Protein AF-A0A520Z2Z7-F1 (afdb_monomer)

Solvent-accessible surface area (backbone atoms only — not comparable to full-atom values): 5660 Å² total; per-residue (Å²): 135,90,82,81,83,73,71,65,71,64,49,50,51,51,49,46,44,52,74,42,52,47,48,50,52,50,51,52,48,40,54,48,14,74,77,34,75,87,39,28,57,62,28,30,50,47,46,29,52,54,39,31,47,51,30,51,52,48,52,50,49,51,70,70,62,77,60,92,74,57,73,62,58,57,52,51,41,53,49,25,49,50,53,19,50,50,31,47,51,50,48,54,50,60,54,50,58,72,65,72,75,117

Sequence (102 aa):
YIGYGLSGPDARIELVAMYGGFEIGLGLFCLMGLVKQEIERPALLAVVLMVGGLGVTRAIAYFVSNQTVTSYTYGALAFELTVTALALAALLITKKTNKAGF

pLDDT: 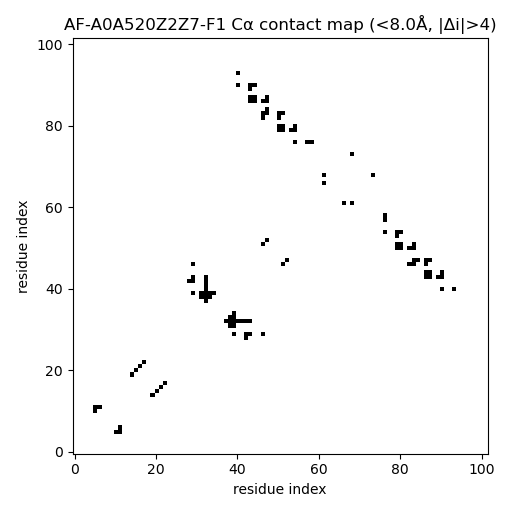mean 86.0, std 11.16, range [43.09, 94.62]

Foldseek 3Di:
DQPDDQDDPVSVVVCCCVVPVVVVVLVVLCVVLVVDVVSVLVSLVCLLCPLVVVLVVLVVCVVVVPDDDDPVSVVSNVVSVVSNVVSVVVNVVSVVVVVVPD

Nearest PDB structures (foldseek):
  8a6x-assembly1_B  TM=4.950E-01  e=8.193E+00  Pseudomonas putida KT2440
  6kgq-assembly1_A  TM=3.473E-01  e=5.144E+00  Homo sapiens
  7p3r-assembly1_C  TM=4.020E-01  e=6.881E+00  Vibrio cholerae O1 biovar El Tor str. N16961

Radius of gyration: 17.0 Å; Cα contacts (8 Å, |Δi|>4): 58; chains: 1; bounding box: 30×32×51 Å

Secondary structure (DSSP, 8-state):
---PPPPHHHHHHHHHIIIIIIHHHHHHHHHHHHH-HHHHHHHHHHHHHHHHHHHHHHHHHHHHH-S---HHHHHHHHHHHHHHHHHHHHHHHHHHHTTS--

Structure (mmCIF, N/CA/C/O backbone):
data_AF-A0A520Z2Z7-F1
#
_entry.id   AF-A0A520Z2Z7-F1
#
loop_
_atom_site.group_PDB
_atom_site.id
_atom_site.type_symbol
_atom_site.label_atom_id
_atom_site.label_alt_id
_atom_site.label_comp_id
_atom_site.label_asym_id
_atom_site.label_entity_id
_atom_site.label_seq_id
_atom_site.pdbx_PDB_ins_code
_atom_site.Cartn_x
_atom_site.Cartn_y
_atom_site.Cartn_z
_atom_site.occupancy
_atom_site.B_iso_or_equiv
_atom_site.auth_seq_id
_atom_site.auth_comp_id
_atom_site.auth_asym_id
_atom_site.auth_atom_id
_atom_site.pdbx_PDB_model_num
ATOM 1 N N . TYR A 1 1 ? 0.258 -0.785 -21.208 1.00 47.69 1 TYR A N 1
ATOM 2 C CA . TYR A 1 1 ? 1.359 -1.762 -21.084 1.00 47.69 1 TYR A CA 1
ATOM 3 C C . TYR A 1 1 ? 2.530 -1.055 -20.412 1.00 47.69 1 TYR A C 1
ATOM 5 O O . TYR A 1 1 ? 2.870 0.027 -20.864 1.00 47.69 1 TYR A O 1
ATOM 13 N N . ILE A 1 2 ? 3.091 -1.606 -19.331 1.00 64.06 2 ILE A N 1
ATOM 14 C CA . ILE A 1 2 ? 4.172 -0.979 -18.533 1.00 64.06 2 ILE A CA 1
ATOM 15 C C . ILE A 1 2 ? 5.590 -1.254 -19.072 1.00 64.06 2 ILE A C 1
ATOM 17 O O . ILE A 1 2 ? 6.549 -0.687 -18.569 1.00 64.06 2 ILE A O 1
ATOM 21 N N . GLY A 1 3 ? 5.733 -2.111 -20.093 1.00 67.94 3 GLY A N 1
ATOM 22 C CA . GLY A 1 3 ? 7.019 -2.372 -20.760 1.00 67.94 3 GLY A CA 1
ATOM 23 C C . GLY A 1 3 ? 8.058 -3.126 -19.918 1.00 67.94 3 GLY A C 1
ATOM 24 O O . GLY A 1 3 ? 9.235 -3.106 -20.255 1.00 67.94 3 GLY A O 1
ATOM 25 N N . TYR A 1 4 ? 7.645 -3.779 -18.827 1.00 67.62 4 TYR A N 1
ATOM 26 C CA . TYR A 1 4 ? 8.547 -4.472 -17.905 1.00 67.62 4 TYR A CA 1
ATOM 27 C C . TYR A 1 4 ? 9.048 -5.805 -18.495 1.00 67.62 4 TYR A C 1
ATOM 29 O O . TYR A 1 4 ? 8.240 -6.681 -18.809 1.00 67.62 4 TYR A O 1
ATOM 37 N N . GLY A 1 5 ? 10.367 -5.958 -18.655 1.00 78.38 5 GLY A N 1
ATOM 38 C CA . GLY A 1 5 ? 11.005 -7.185 -19.143 1.00 78.38 5 GLY A CA 1
ATOM 39 C C . GLY A 1 5 ? 11.518 -8.053 -17.993 1.00 78.38 5 GLY A C 1
ATOM 40 O O . GLY A 1 5 ? 12.377 -7.618 -17.233 1.00 78.38 5 GLY A O 1
ATOM 41 N N . LEU A 1 6 ? 11.009 -9.281 -17.870 1.00 81.88 6 LEU A N 1
ATOM 42 C CA . LEU A 1 6 ? 11.486 -10.265 -16.891 1.00 81.88 6 LEU A CA 1
ATOM 43 C C . LEU A 1 6 ? 12.546 -11.162 -17.536 1.00 81.88 6 LEU A C 1
ATOM 45 O O . LEU A 1 6 ? 12.260 -11.828 -18.531 1.00 81.88 6 LEU A O 1
ATOM 49 N N . SER A 1 7 ? 13.755 -11.186 -16.972 1.00 84.31 7 SER A N 1
ATOM 50 C CA . SER A 1 7 ? 14.839 -12.056 -17.437 1.00 84.31 7 SER A CA 1
ATOM 51 C C . SER A 1 7 ? 14.958 -13.289 -16.545 1.00 84.31 7 SER A C 1
ATOM 53 O O . SER A 1 7 ? 15.206 -13.171 -15.347 1.00 84.31 7 SER A O 1
ATOM 55 N N . GLY A 1 8 ? 14.796 -14.471 -17.138 1.00 87.75 8 GLY A N 1
ATOM 56 C CA . GLY A 1 8 ? 14.935 -15.753 -16.450 1.00 87.75 8 GLY A CA 1
ATOM 57 C C . GLY A 1 8 ? 13.699 -16.195 -15.644 1.00 87.75 8 GLY A C 1
ATOM 58 O O . GLY A 1 8 ? 12.797 -15.401 -15.362 1.00 87.75 8 GLY A O 1
ATOM 59 N N . PRO A 1 9 ? 13.630 -17.491 -15.290 1.00 86.31 9 PRO A N 1
ATOM 60 C CA . PRO A 1 9 ? 12.509 -18.060 -14.541 1.00 86.31 9 PRO A CA 1
ATOM 61 C C . PRO A 1 9 ? 12.410 -17.512 -13.110 1.00 86.31 9 PRO A C 1
ATOM 63 O O . PRO A 1 9 ? 11.298 -17.291 -12.630 1.00 86.31 9 PRO A O 1
ATOM 66 N N . ASP A 1 10 ? 13.540 -17.208 -12.468 1.00 89.50 10 ASP A N 1
ATOM 67 C CA . ASP A 1 10 ? 13.574 -16.713 -11.087 1.00 89.50 10 ASP A CA 1
ATOM 68 C C . ASP A 1 10 ? 12.923 -15.332 -10.953 1.00 89.50 10 ASP A C 1
ATOM 70 O O . ASP A 1 10 ? 12.123 -15.113 -10.048 1.00 89.50 10 ASP A O 1
ATOM 74 N N . ALA A 1 11 ? 13.156 -14.425 -11.911 1.00 87.75 11 ALA A N 1
ATOM 75 C CA . ALA A 1 11 ? 12.528 -13.102 -11.915 1.00 87.75 11 ALA A CA 1
ATOM 76 C C . ALA A 1 11 ? 10.995 -13.188 -11.973 1.00 87.75 11 ALA A C 1
ATOM 78 O O . ALA A 1 11 ? 10.290 -12.388 -11.358 1.00 87.75 11 ALA A O 1
ATOM 79 N N . ARG A 1 12 ? 10.460 -14.176 -12.702 1.00 88.75 12 ARG A N 1
ATOM 80 C CA . ARG A 1 12 ? 9.014 -14.410 -12.768 1.00 88.75 12 ARG A CA 1
ATOM 81 C C . ARG A 1 12 ? 8.478 -14.985 -11.460 1.00 88.75 12 ARG A C 1
ATOM 83 O O . ARG A 1 12 ? 7.403 -14.568 -11.036 1.00 88.75 12 ARG A O 1
ATOM 90 N N . ILE A 1 13 ? 9.192 -15.927 -10.844 1.00 91.88 13 ILE A N 1
ATOM 91 C CA . ILE A 1 13 ? 8.803 -16.510 -9.551 1.00 91.88 13 ILE A CA 1
ATOM 92 C C . ILE A 1 13 ? 8.783 -15.423 -8.477 1.00 91.88 13 ILE A C 1
ATOM 94 O O . ILE A 1 13 ? 7.785 -15.300 -7.771 1.00 91.88 13 ILE A O 1
ATOM 98 N N . GLU A 1 14 ? 9.817 -14.587 -8.422 1.00 91.75 14 GLU A N 1
ATOM 99 C CA . GLU A 1 14 ? 9.914 -13.485 -7.465 1.00 91.75 14 GLU A CA 1
ATOM 100 C C . GLU A 1 14 ? 8.782 -12.469 -7.658 1.00 91.75 14 GLU A C 1
ATOM 102 O O . GLU A 1 14 ? 8.123 -12.070 -6.699 1.00 91.75 14 GLU A O 1
ATOM 107 N N . LEU A 1 15 ? 8.473 -12.109 -8.910 1.00 91.31 15 LEU A N 1
ATOM 108 C CA . LEU A 1 15 ? 7.363 -11.204 -9.210 1.00 91.31 15 LEU A CA 1
ATOM 109 C C . LEU A 1 15 ? 6.014 -11.789 -8.763 1.00 91.31 15 LEU A C 1
ATOM 111 O O . LEU A 1 15 ? 5.201 -11.081 -8.175 1.00 91.31 15 LEU A O 1
ATOM 115 N N . VAL A 1 16 ? 5.770 -13.081 -8.989 1.00 92.19 16 VAL A N 1
ATOM 116 C CA . VAL A 1 16 ? 4.534 -13.743 -8.533 1.00 92.19 16 VAL A CA 1
ATOM 117 C C . VAL A 1 16 ? 4.489 -13.857 -7.005 1.00 92.19 16 VAL A C 1
ATOM 119 O O . VAL A 1 16 ? 3.426 -13.680 -6.408 1.00 92.19 16 VAL A O 1
ATOM 122 N N . ALA A 1 17 ? 5.619 -14.123 -6.352 1.00 93.50 17 ALA A N 1
ATOM 123 C CA . ALA A 1 17 ? 5.695 -14.198 -4.898 1.00 93.50 17 ALA A CA 1
ATOM 124 C C . ALA A 1 17 ? 5.415 -12.834 -4.244 1.00 93.50 17 ALA A C 1
ATOM 126 O O . ALA A 1 17 ? 4.627 -12.763 -3.301 1.00 93.50 17 ALA A O 1
ATOM 127 N N . MET A 1 18 ? 5.998 -11.756 -4.775 1.00 92.50 18 MET A N 1
ATOM 128 C CA . MET A 1 18 ? 5.851 -10.398 -4.243 1.00 92.50 18 MET A CA 1
ATOM 129 C C . MET A 1 18 ? 4.492 -9.768 -4.563 1.00 92.50 18 MET A C 1
ATOM 131 O O . MET A 1 18 ? 3.794 -9.330 -3.657 1.00 92.50 18 MET A O 1
ATOM 135 N N . TYR A 1 19 ? 4.074 -9.751 -5.828 1.00 89.25 19 TYR A N 1
ATOM 136 C CA . TYR A 1 19 ? 2.831 -9.076 -6.233 1.00 89.25 19 TYR A CA 1
ATOM 137 C C . TYR A 1 19 ? 1.597 -9.983 -6.154 1.00 89.25 19 TYR A C 1
ATOM 139 O O . TYR A 1 19 ? 0.470 -9.526 -6.278 1.00 89.25 19 TYR A O 1
ATOM 147 N N . GLY A 1 20 ? 1.787 -11.291 -5.978 1.00 90.88 20 GLY A N 1
ATOM 148 C CA . GLY A 1 20 ? 0.698 -12.238 -5.760 1.00 90.88 20 GLY A CA 1
ATOM 149 C C . GLY A 1 20 ? 0.630 -12.660 -4.301 1.00 90.88 20 GLY A C 1
ATOM 150 O O . GLY A 1 20 ? -0.265 -12.258 -3.564 1.00 90.88 20 GLY A O 1
ATOM 151 N N . GLY A 1 21 ? 1.583 -13.492 -3.881 1.00 93.31 21 GLY A N 1
ATOM 152 C CA . GLY A 1 21 ? 1.553 -14.140 -2.566 1.00 93.31 21 GLY A CA 1
ATOM 153 C C . GLY A 1 21 ? 1.579 -13.157 -1.395 1.00 93.31 21 GLY A C 1
ATOM 154 O O . GLY A 1 21 ? 0.739 -13.241 -0.498 1.00 93.31 21 GLY A O 1
ATOM 155 N N . PHE A 1 22 ? 2.519 -12.213 -1.409 1.00 92.81 22 PHE A N 1
ATOM 156 C CA . PHE A 1 22 ? 2.665 -11.230 -0.338 1.00 92.81 22 PHE A CA 1
ATOM 157 C C . PHE A 1 22 ? 1.475 -10.260 -0.287 1.00 92.81 22 PHE A C 1
ATOM 159 O O . PHE A 1 22 ? 0.910 -10.056 0.788 1.00 92.81 22 PHE A O 1
ATOM 166 N N . GLU A 1 23 ? 1.011 -9.749 -1.433 1.00 93.12 23 GLU A N 1
ATOM 167 C CA . GLU A 1 23 ? -0.191 -8.901 -1.499 1.00 93.12 23 GLU A CA 1
ATOM 168 C C . GLU A 1 23 ? -1.457 -9.627 -1.010 1.00 93.12 23 GLU A C 1
ATOM 170 O O . GLU A 1 23 ? -2.235 -9.057 -0.239 1.00 93.12 23 GLU A O 1
ATOM 175 N N . ILE A 1 24 ? -1.645 -10.905 -1.365 1.00 93.75 24 ILE A N 1
ATOM 176 C CA . ILE A 1 24 ? -2.757 -11.723 -0.848 1.00 93.75 24 ILE A CA 1
ATOM 177 C C . ILE A 1 24 ? -2.642 -11.896 0.669 1.00 93.75 24 ILE A C 1
ATOM 179 O O . ILE A 1 24 ? -3.631 -11.723 1.382 1.00 93.75 24 ILE A O 1
ATOM 183 N N . GLY A 1 25 ? -1.450 -12.211 1.181 1.00 93.44 25 GLY A N 1
ATOM 184 C CA . GLY A 1 25 ? -1.210 -12.355 2.619 1.00 93.44 25 GLY A CA 1
ATOM 185 C C . GLY A 1 25 ? -1.548 -11.081 3.397 1.00 93.44 25 GLY A C 1
ATOM 186 O O . GLY A 1 25 ? -2.206 -11.141 4.438 1.00 93.44 25 GLY A O 1
ATOM 187 N N . LEU A 1 26 ? -1.181 -9.919 2.858 1.00 92.81 26 LEU A N 1
ATOM 188 C CA . LEU A 1 26 ? -1.542 -8.617 3.417 1.00 92.81 26 LEU A CA 1
ATOM 189 C C . LEU A 1 26 ? -3.045 -8.343 3.356 1.00 92.81 26 LEU A C 1
ATOM 191 O O . LEU A 1 26 ? -3.617 -7.847 4.330 1.00 92.81 26 LEU A O 1
ATOM 195 N N . GLY A 1 27 ? -3.702 -8.702 2.254 1.00 91.69 27 GLY A N 1
ATOM 196 C CA . GLY A 1 27 ? -5.157 -8.623 2.130 1.00 91.69 27 GLY A CA 1
ATOM 197 C 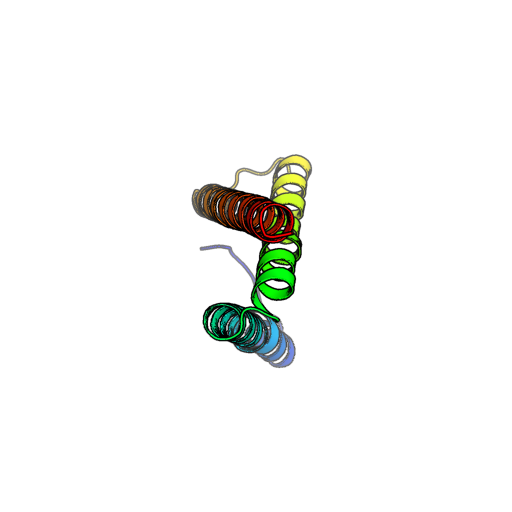C . GLY A 1 27 ? -5.867 -9.468 3.188 1.00 91.69 27 GLY A C 1
ATOM 198 O O . GLY A 1 27 ? -6.773 -8.984 3.868 1.00 91.69 27 GLY A O 1
ATOM 199 N N . LEU A 1 28 ? -5.404 -10.701 3.406 1.00 93.88 28 LEU A N 1
ATOM 200 C CA . LEU A 1 28 ? -5.911 -11.579 4.464 1.00 93.88 28 LEU A CA 1
ATOM 201 C C . LEU A 1 28 ? -5.657 -11.001 5.861 1.00 93.88 28 LEU A C 1
ATOM 203 O O . LEU A 1 28 ? -6.543 -11.065 6.711 1.00 93.88 28 LEU A O 1
ATOM 207 N N . PHE A 1 29 ? -4.494 -10.391 6.101 1.00 92.12 29 PHE A N 1
ATOM 208 C CA . PHE A 1 29 ? -4.216 -9.692 7.358 1.00 92.12 29 PHE A CA 1
ATOM 209 C C . PHE A 1 29 ? -5.203 -8.545 7.608 1.00 92.12 29 PHE A C 1
ATOM 211 O O . PHE A 1 29 ? -5.735 -8.413 8.712 1.00 92.12 29 PHE A O 1
ATOM 218 N N . CYS A 1 30 ? -5.531 -7.776 6.570 1.00 91.00 30 CYS A N 1
ATOM 219 C CA . CYS A 1 30 ? -6.538 -6.721 6.657 1.00 91.00 30 CYS A CA 1
ATOM 220 C C . CYS A 1 30 ? -7.943 -7.280 6.928 1.00 91.00 30 CYS A C 1
ATOM 222 O O . CYS A 1 30 ? -8.660 -6.746 7.774 1.00 91.00 30 CYS A O 1
ATOM 224 N N . LEU A 1 31 ? -8.318 -8.388 6.280 1.00 92.38 31 LEU A N 1
ATOM 225 C CA . LEU A 1 31 ? -9.588 -9.077 6.538 1.00 92.38 31 LEU A CA 1
ATOM 226 C C . LEU A 1 31 ? -9.673 -9.618 7.970 1.00 92.38 31 LEU A C 1
ATOM 228 O O . LEU A 1 31 ? -10.725 -9.528 8.598 1.00 92.38 31 LEU A O 1
ATOM 232 N N . MET A 1 32 ? -8.573 -10.125 8.531 1.00 91.00 32 MET A N 1
ATOM 233 C CA . MET A 1 32 ? -8.535 -10.516 9.943 1.00 91.00 32 MET A CA 1
ATOM 234 C C . MET A 1 32 ? -8.760 -9.321 10.875 1.00 91.00 32 MET A C 1
ATOM 236 O O . MET A 1 32 ? -9.439 -9.475 11.891 1.00 91.00 32 MET A O 1
ATOM 240 N N . GLY A 1 33 ? -8.252 -8.138 10.518 1.00 88.50 33 GLY A N 1
ATOM 241 C CA . GLY A 1 33 ? -8.513 -6.891 11.242 1.00 88.50 33 GLY A CA 1
ATOM 242 C C . GLY A 1 33 ? -9.990 -6.477 11.249 1.00 88.50 33 GLY A C 1
ATOM 243 O O . GLY A 1 33 ? -10.428 -5.850 12.207 1.00 88.50 33 GLY A O 1
ATOM 244 N N . LEU A 1 34 ? -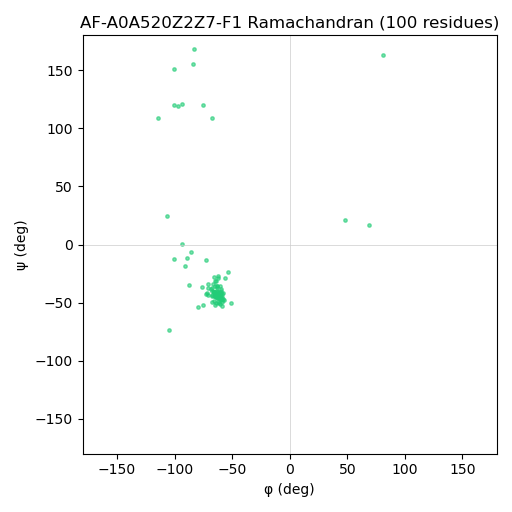10.776 -6.880 10.243 1.00 87.00 34 LEU A N 1
ATOM 245 C CA . LEU A 1 34 ? -12.227 -6.647 10.215 1.00 87.00 34 LEU A CA 1
ATOM 246 C C . LEU A 1 34 ? -12.977 -7.518 11.235 1.00 87.00 34 LEU A C 1
ATOM 248 O O . LEU A 1 34 ? -13.985 -7.095 11.792 1.00 87.00 34 LEU A O 1
ATOM 252 N N . VAL A 1 35 ? -12.495 -8.740 11.473 1.00 91.50 35 VAL A N 1
ATOM 253 C CA . VAL A 1 35 ? -13.133 -9.701 12.389 1.00 91.50 35 VAL A CA 1
ATOM 254 C C . VAL A 1 35 ? -12.651 -9.511 13.830 1.00 91.50 35 VAL A C 1
ATOM 256 O O . VAL A 1 35 ? -13.420 -9.701 14.771 1.00 91.50 35 VAL A O 1
ATOM 259 N N . LYS A 1 36 ? -11.380 -9.141 14.023 1.00 88.19 36 LYS A N 1
ATOM 260 C CA . LYS A 1 36 ? -10.748 -9.001 15.341 1.00 88.19 36 LYS A CA 1
ATOM 261 C C . LYS A 1 36 ? -10.375 -7.546 15.619 1.00 88.19 36 LYS A C 1
ATOM 263 O O . LYS A 1 36 ? -9.378 -7.053 15.096 1.00 88.19 36 LYS A O 1
ATOM 268 N N . GLN A 1 37 ? -11.100 -6.908 16.540 1.00 82.44 37 GLN A N 1
ATOM 269 C CA . GLN A 1 37 ? -10.860 -5.518 16.969 1.00 82.44 37 GLN A CA 1
ATOM 270 C C . GLN A 1 37 ? -9.432 -5.27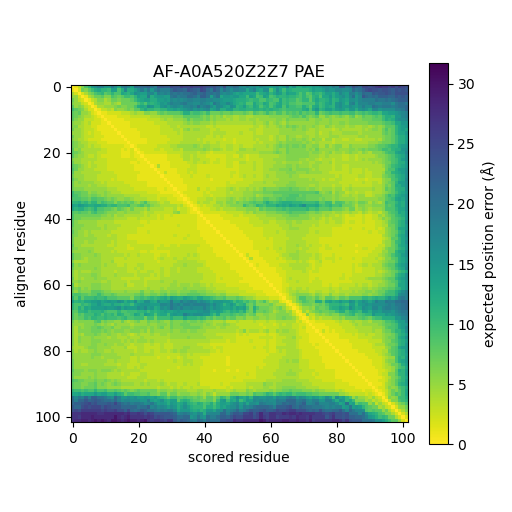3 17.495 1.00 82.44 37 GLN A C 1
ATOM 272 O O . GLN A 1 37 ? -8.890 -4.180 17.352 1.00 82.44 37 GLN A O 1
ATOM 277 N N . GLU A 1 38 ? -8.783 -6.298 18.057 1.00 88.19 38 GLU A N 1
ATOM 278 C CA . GLU A 1 38 ? -7.385 -6.223 18.507 1.00 88.19 38 GLU A CA 1
ATOM 279 C C . GLU A 1 38 ? -6.395 -6.002 17.349 1.00 88.19 38 GLU A C 1
ATOM 281 O O . GLU A 1 38 ? -5.364 -5.351 17.524 1.00 88.19 38 GLU A O 1
ATOM 286 N N . ILE A 1 39 ? -6.716 -6.523 16.158 1.00 89.75 39 ILE A N 1
ATOM 287 C CA . ILE A 1 39 ? -5.853 -6.493 14.967 1.00 89.75 39 ILE A CA 1
ATOM 288 C C . ILE A 1 39 ? -6.284 -5.385 13.990 1.00 89.75 39 ILE A C 1
ATOM 290 O O . ILE A 1 39 ? -5.520 -5.008 13.106 1.00 89.75 39 ILE A O 1
ATOM 294 N N . GLU A 1 40 ? -7.459 -4.783 14.177 1.00 89.56 40 GLU A N 1
ATOM 295 C CA . GLU A 1 40 ? -7.972 -3.686 13.345 1.00 89.56 40 GLU A CA 1
ATOM 296 C C . GLU A 1 40 ? -6.948 -2.548 13.180 1.00 89.56 40 GLU A C 1
ATOM 298 O O . GLU A 1 40 ? -6.613 -2.137 12.069 1.00 89.56 40 GLU A O 1
ATOM 303 N N . ARG A 1 41 ? -6.383 -2.063 14.291 1.00 89.19 41 ARG A N 1
ATOM 304 C CA . ARG A 1 41 ? -5.391 -0.977 14.274 1.00 89.19 41 ARG A CA 1
ATOM 305 C C . ARG A 1 41 ? -4.086 -1.342 13.567 1.00 89.19 41 ARG A C 1
ATOM 307 O O . ARG A 1 41 ? -3.665 -0.555 12.718 1.00 89.19 41 ARG A O 1
ATOM 314 N N . PRO A 1 42 ? -3.407 -2.459 13.898 1.00 91.81 42 PRO A N 1
ATOM 315 C CA . PRO A 1 42 ? -2.197 -2.838 13.179 1.00 91.81 42 PRO A CA 1
ATOM 316 C C . PRO A 1 42 ? -2.471 -3.150 11.701 1.00 91.81 42 PRO A C 1
ATOM 318 O O . PRO A 1 42 ? -1.626 -2.828 10.872 1.00 91.81 42 PRO A O 1
ATOM 321 N N . ALA A 1 43 ? -3.651 -3.668 11.344 1.00 92.62 43 ALA A N 1
ATOM 322 C CA . ALA A 1 43 ? -4.063 -3.832 9.949 1.00 92.62 43 ALA A CA 1
ATOM 323 C C . ALA A 1 43 ? -4.170 -2.487 9.211 1.00 92.62 43 ALA A C 1
ATOM 325 O O . ALA A 1 43 ? -3.563 -2.316 8.155 1.00 92.62 43 ALA A O 1
ATOM 326 N N . LEU A 1 44 ? -4.862 -1.500 9.788 1.00 91.88 44 LEU A N 1
ATOM 327 C CA . LEU A 1 44 ? -4.965 -0.155 9.209 1.00 91.88 44 LEU A CA 1
ATOM 328 C C . LEU A 1 44 ? -3.601 0.542 9.106 1.00 91.88 44 LEU A C 1
ATOM 330 O O . LEU A 1 44 ? -3.304 1.169 8.089 1.00 91.88 44 LEU A O 1
ATOM 334 N N . LEU A 1 45 ? -2.748 0.405 10.127 1.00 94.19 45 LEU A N 1
ATOM 335 C CA . LEU A 1 45 ? -1.373 0.911 10.087 1.00 94.19 45 LEU A CA 1
ATOM 336 C C . LEU A 1 45 ? -0.562 0.270 8.962 1.00 94.19 45 LEU A C 1
ATOM 338 O O . LEU A 1 45 ? 0.161 0.976 8.264 1.00 94.19 45 LEU A O 1
ATOM 342 N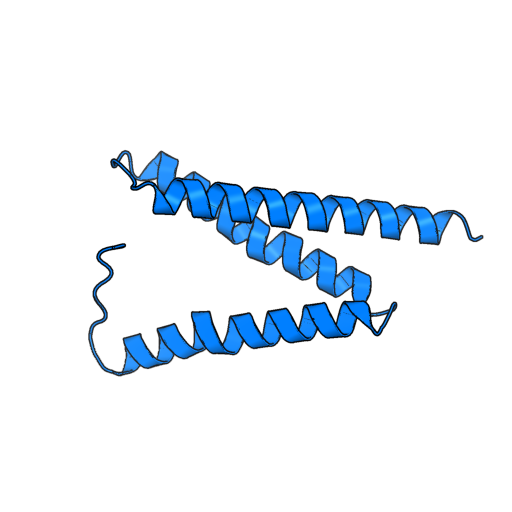 N . ALA A 1 46 ? -0.698 -1.042 8.766 1.00 93.81 46 ALA A N 1
ATOM 343 C CA . ALA A 1 46 ? -0.021 -1.738 7.686 1.00 93.81 46 ALA A CA 1
ATOM 344 C C . ALA A 1 46 ? -0.445 -1.160 6.325 1.00 93.81 46 ALA A C 1
ATOM 346 O O . ALA A 1 46 ? 0.423 -0.799 5.532 1.00 93.81 46 ALA A O 1
ATOM 347 N N . VAL A 1 47 ? -1.748 -0.964 6.084 1.00 93.31 47 VAL A N 1
ATOM 348 C CA . VAL A 1 47 ? -2.249 -0.341 4.841 1.00 93.31 47 VAL A CA 1
ATOM 349 C C . VAL A 1 47 ? -1.647 1.050 4.630 1.00 93.31 47 VAL A C 1
ATOM 351 O O . VAL A 1 47 ? -1.133 1.327 3.548 1.00 93.31 47 VAL A O 1
ATOM 354 N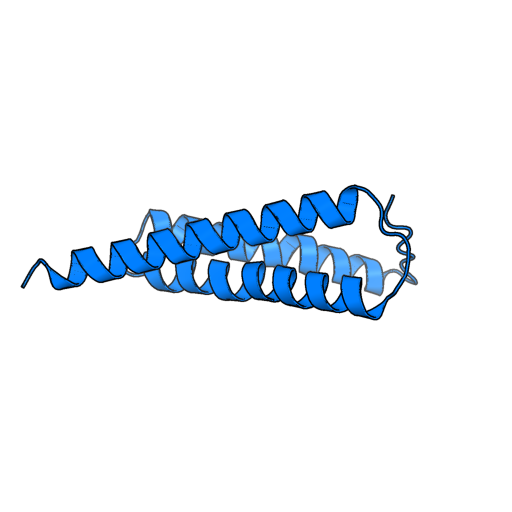 N . VAL A 1 48 ? -1.652 1.905 5.658 1.00 94.38 48 VAL A N 1
ATOM 355 C CA . VAL A 1 48 ? -1.089 3.263 5.568 1.00 94.38 48 VAL A CA 1
ATOM 356 C C . VAL A 1 48 ? 0.398 3.233 5.218 1.00 94.38 48 VAL A C 1
ATOM 358 O O . VAL A 1 48 ? 0.837 3.994 4.360 1.00 94.38 48 VAL A O 1
ATOM 361 N N . LEU A 1 49 ? 1.183 2.369 5.862 1.00 94.62 49 LEU A N 1
ATOM 362 C CA . LEU A 1 49 ? 2.628 2.315 5.641 1.00 94.62 49 LEU A CA 1
ATOM 363 C C . LEU A 1 49 ? 2.986 1.697 4.288 1.00 94.62 49 LEU A C 1
ATOM 365 O O . LEU A 1 49 ? 3.857 2.216 3.595 1.00 94.62 49 LEU A O 1
ATOM 369 N N . MET A 1 50 ? 2.316 0.614 3.898 1.00 94.19 50 MET A N 1
ATOM 370 C CA . MET A 1 50 ? 2.659 -0.126 2.683 1.00 94.19 50 MET A CA 1
ATOM 371 C C . MET A 1 50 ? 2.111 0.555 1.432 1.00 94.19 50 MET A C 1
ATOM 373 O O . MET A 1 50 ? 2.881 0.878 0.531 1.00 94.19 50 MET A O 1
ATOM 377 N N . VAL A 1 51 ? 0.806 0.844 1.390 1.00 93.56 51 VAL A N 1
ATOM 378 C CA . VAL A 1 51 ? 0.182 1.513 0.235 1.00 93.56 51 VAL A CA 1
ATOM 379 C C . VAL A 1 51 ? 0.612 2.979 0.174 1.00 93.56 51 VAL A C 1
ATOM 381 O O . VAL A 1 51 ? 0.902 3.492 -0.905 1.00 93.56 51 VAL A O 1
ATOM 384 N N . GLY A 1 52 ? 0.745 3.639 1.329 1.00 91.25 52 GLY A N 1
ATOM 385 C CA . GLY A 1 52 ? 1.231 5.015 1.391 1.00 91.25 52 GLY A CA 1
ATOM 386 C C . GLY A 1 52 ? 2.698 5.127 0.995 1.00 91.25 52 GLY A C 1
ATOM 387 O O . GLY A 1 52 ? 3.049 6.002 0.206 1.00 91.25 52 GLY A O 1
ATOM 388 N N . GLY A 1 53 ? 3.552 4.215 1.466 1.00 93.12 53 GLY A N 1
ATOM 389 C CA . GLY A 1 53 ? 4.952 4.141 1.047 1.00 93.12 53 GLY A CA 1
ATOM 390 C C . GLY A 1 53 ? 5.101 3.880 -0.453 1.00 93.12 53 GLY A C 1
ATOM 391 O O . GLY A 1 53 ? 5.907 4.539 -1.116 1.00 93.12 53 GLY A O 1
ATOM 392 N N . LEU A 1 54 ? 4.282 2.985 -1.011 1.00 92.56 54 LEU A N 1
ATOM 393 C CA . LEU A 1 54 ? 4.237 2.719 -2.450 1.00 92.56 54 LEU A CA 1
ATOM 394 C C . LEU A 1 54 ? 3.813 3.966 -3.244 1.00 92.56 54 LEU A C 1
ATOM 396 O O . LEU A 1 54 ? 4.489 4.339 -4.202 1.00 92.56 54 LEU A O 1
ATOM 400 N N . GLY A 1 55 ? 2.772 4.674 -2.796 1.00 90.75 55 GLY A N 1
ATOM 401 C CA . GLY A 1 55 ? 2.324 5.923 -3.416 1.00 90.75 55 GLY A CA 1
ATOM 402 C C . GLY A 1 55 ? 3.369 7.041 -3.343 1.00 90.75 55 GLY A C 1
ATOM 403 O O . GLY A 1 55 ? 3.622 7.716 -4.340 1.00 90.75 55 GLY A O 1
ATOM 404 N N . VAL A 1 56 ? 4.033 7.213 -2.193 1.00 92.31 56 VAL A N 1
ATOM 405 C CA . VAL A 1 56 ? 5.102 8.213 -2.005 1.00 92.31 56 VAL A CA 1
ATOM 406 C C . VAL A 1 56 ? 6.294 7.909 -2.904 1.00 92.31 56 VAL A C 1
ATOM 408 O O . VAL A 1 56 ? 6.758 8.785 -3.632 1.00 92.31 56 VAL A O 1
ATOM 411 N N . THR A 1 57 ? 6.786 6.672 -2.893 1.00 92.19 57 THR A N 1
ATOM 412 C CA . THR A 1 57 ? 7.931 6.282 -3.728 1.00 92.19 57 THR A CA 1
ATOM 413 C C . THR A 1 57 ? 7.596 6.367 -5.213 1.00 92.19 57 THR A C 1
ATOM 415 O O . THR A 1 57 ? 8.432 6.825 -5.990 1.00 92.19 57 THR A O 1
ATOM 418 N N . ARG A 1 58 ? 6.362 6.040 -5.619 1.00 90.12 58 ARG A N 1
ATOM 419 C CA . ARG A 1 58 ? 5.901 6.229 -6.999 1.00 90.12 58 ARG A CA 1
ATOM 420 C C . ARG A 1 58 ? 5.786 7.700 -7.387 1.00 90.12 58 ARG A C 1
ATOM 422 O O . ARG A 1 58 ? 6.188 8.051 -8.494 1.00 90.12 58 ARG A O 1
ATOM 429 N N . ALA A 1 59 ? 5.300 8.564 -6.497 1.00 88.94 59 ALA A N 1
ATOM 430 C CA . ALA A 1 59 ? 5.280 10.008 -6.721 1.00 88.94 59 ALA A CA 1
ATOM 431 C C . ALA A 1 59 ? 6.702 10.553 -6.903 1.00 88.94 59 ALA A C 1
ATOM 433 O O . ALA A 1 59 ? 6.971 11.260 -7.872 1.00 88.94 59 ALA A O 1
ATOM 434 N N . ILE A 1 60 ? 7.630 10.166 -6.024 1.00 91.56 60 ILE A N 1
ATOM 435 C CA . ILE A 1 60 ? 9.045 10.542 -6.131 1.00 91.56 60 ILE A CA 1
ATOM 436 C C . ILE A 1 60 ? 9.627 10.051 -7.460 1.00 91.56 60 ILE A C 1
ATOM 438 O O . ILE A 1 60 ? 10.221 10.840 -8.188 1.00 91.56 60 ILE A O 1
ATOM 442 N N . ALA A 1 61 ? 9.422 8.780 -7.816 1.00 88.94 61 ALA A N 1
ATOM 443 C CA . ALA A 1 61 ? 9.922 8.215 -9.067 1.00 88.94 61 ALA A CA 1
ATOM 444 C C . ALA A 1 61 ? 9.365 8.949 -10.297 1.00 88.94 61 ALA A C 1
ATOM 446 O O . ALA A 1 61 ? 10.107 9.205 -11.244 1.00 88.94 61 ALA A O 1
ATOM 447 N N . TYR A 1 62 ? 8.090 9.347 -10.267 1.00 87.56 62 TYR A N 1
ATOM 448 C CA . TYR A 1 62 ? 7.488 10.174 -11.310 1.00 87.56 62 TYR A CA 1
ATOM 449 C C . TYR A 1 62 ? 8.225 11.513 -11.464 1.00 87.56 62 TYR A C 1
ATOM 451 O O . TYR A 1 62 ? 8.691 11.813 -12.564 1.00 87.56 62 TYR A O 1
ATOM 459 N N . PHE A 1 63 ? 8.408 12.264 -10.370 1.00 87.25 63 PHE A N 1
ATOM 460 C CA . PHE A 1 63 ? 9.107 13.556 -10.393 1.00 87.25 63 PHE A CA 1
ATOM 461 C C . PHE A 1 63 ? 10.581 13.442 -10.799 1.00 87.25 63 PHE A C 1
ATOM 463 O O . PHE A 1 63 ? 11.095 14.325 -11.478 1.00 87.25 63 PHE A O 1
ATOM 470 N N . VAL A 1 64 ? 11.264 12.365 -10.406 1.00 90.88 64 VAL A N 1
ATOM 471 C CA . VAL A 1 64 ? 12.682 12.148 -10.733 1.00 90.88 64 VAL A CA 1
ATOM 472 C C . VAL A 1 64 ? 12.869 11.699 -12.182 1.00 90.88 64 VAL A C 1
ATOM 474 O O . VAL A 1 64 ? 13.845 12.091 -12.818 1.00 90.88 64 VAL A O 1
ATOM 477 N N . SER A 1 65 ? 11.955 10.888 -12.723 1.00 82.81 65 SER A N 1
ATOM 478 C CA . SER A 1 65 ? 12.125 10.309 -14.061 1.00 82.81 65 SER A CA 1
ATOM 479 C C .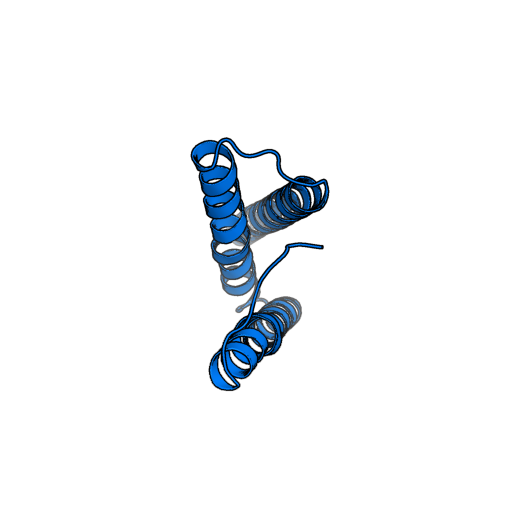 SER A 1 65 ? 12.105 11.350 -15.183 1.00 82.81 65 SER A C 1
ATOM 481 O O . SER A 1 65 ? 12.723 11.111 -16.215 1.00 82.81 65 SER A O 1
ATOM 483 N N . ASN A 1 66 ? 11.412 12.488 -15.009 1.00 73.81 66 ASN A N 1
ATOM 484 C CA . ASN A 1 66 ? 11.154 13.490 -16.061 1.00 73.81 66 ASN A CA 1
ATOM 485 C C . ASN A 1 66 ? 10.640 12.888 -17.389 1.00 73.81 66 ASN A C 1
ATOM 487 O O . ASN A 1 66 ? 10.744 13.506 -18.449 1.00 73.81 66 ASN A O 1
ATOM 491 N N . GLN A 1 67 ? 10.086 11.675 -17.346 1.00 76.50 67 GLN A N 1
ATOM 492 C CA . GLN A 1 67 ? 9.568 10.961 -18.504 1.00 76.50 67 GLN A CA 1
ATOM 493 C C . GLN A 1 67 ? 8.049 11.091 -18.572 1.00 76.50 67 GLN A C 1
ATOM 495 O O . GLN A 1 67 ? 7.357 11.206 -17.558 1.00 76.50 67 GLN A O 1
ATOM 500 N N . THR A 1 68 ? 7.513 11.046 -19.790 1.00 75.62 68 THR A N 1
ATOM 501 C CA . THR A 1 68 ? 6.071 10.986 -20.013 1.00 75.62 68 THR A CA 1
ATOM 502 C C . THR A 1 68 ? 5.534 9.649 -19.513 1.00 75.62 68 THR A C 1
ATOM 504 O O . THR A 1 68 ? 5.773 8.592 -20.096 1.00 75.62 68 THR A O 1
ATOM 507 N N . VAL A 1 69 ? 4.799 9.687 -18.404 1.00 80.75 69 VAL A N 1
ATOM 508 C CA . VAL A 1 69 ? 4.117 8.505 -17.875 1.00 80.75 69 VAL A CA 1
ATOM 509 C C . VAL A 1 69 ? 2.775 8.295 -18.557 1.00 80.75 69 VAL A C 1
ATOM 511 O O . VAL A 1 69 ? 2.144 9.219 -19.067 1.00 80.75 69 VAL A O 1
ATOM 514 N N . THR A 1 70 ? 2.324 7.046 -18.557 1.00 81.81 70 THR A N 1
ATOM 515 C CA . THR A 1 70 ? 1.018 6.686 -19.112 1.00 81.81 70 THR A CA 1
ATOM 516 C C . THR A 1 70 ? -0.101 6.936 -18.099 1.00 81.81 70 THR A C 1
ATOM 518 O O . THR A 1 70 ? 0.144 7.109 -16.902 1.00 81.81 70 THR A O 1
ATOM 521 N N . SER A 1 71 ? -1.355 6.879 -18.560 1.00 82.31 71 SER A N 1
ATOM 522 C CA . SER A 1 71 ? -2.551 6.946 -17.704 1.00 82.31 71 SER A CA 1
ATOM 523 C C . SER A 1 71 ? -2.550 5.920 -16.563 1.00 82.31 71 SER A C 1
ATOM 525 O O . SER A 1 71 ? -3.171 6.160 -15.530 1.00 82.31 71 SER A O 1
ATOM 527 N N . TYR A 1 72 ? -1.808 4.816 -16.709 1.00 84.12 72 TYR A N 1
ATOM 528 C CA . TYR A 1 72 ? -1.615 3.818 -15.660 1.00 84.12 72 TYR A CA 1
ATOM 529 C C . TYR A 1 72 ? -0.994 4.416 -14.394 1.00 84.12 72 TYR A C 1
ATOM 531 O O . TYR A 1 72 ? -1.506 4.189 -13.302 1.00 84.12 72 TYR A O 1
ATOM 539 N N . THR A 1 73 ? 0.073 5.210 -14.526 1.00 84.44 73 THR A N 1
ATOM 540 C CA . THR A 1 73 ? 0.774 5.774 -13.365 1.00 84.44 73 THR A CA 1
ATOM 541 C C . THR A 1 73 ? -0.117 6.756 -12.617 1.00 84.44 73 THR A C 1
ATOM 543 O O . THR A 1 73 ? -0.165 6.708 -11.393 1.00 84.44 73 THR A O 1
ATOM 546 N N . TYR A 1 74 ? -0.880 7.590 -13.330 1.00 84.75 74 TYR A N 1
ATOM 547 C CA . TYR A 1 74 ? -1.837 8.502 -12.699 1.00 84.75 74 TYR A CA 1
ATOM 54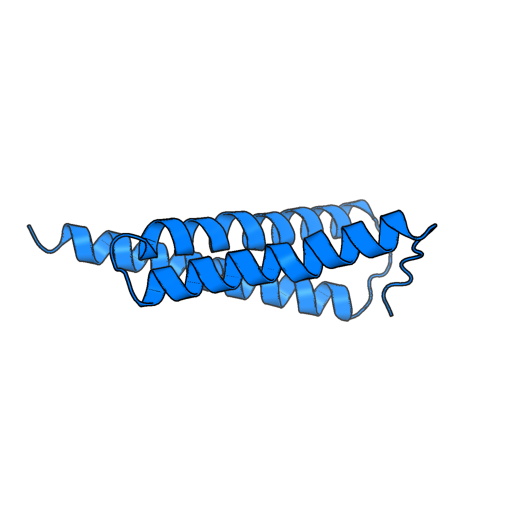8 C C . TYR A 1 74 ? -2.968 7.754 -11.986 1.00 84.75 74 TYR A C 1
ATOM 550 O O . TYR A 1 74 ? -3.295 8.093 -10.851 1.00 84.75 74 TYR A O 1
ATOM 558 N N . GLY A 1 75 ? -3.538 6.721 -12.616 1.00 87.56 75 GLY A N 1
ATOM 559 C CA . GLY A 1 75 ? -4.598 5.913 -12.009 1.00 87.56 75 GLY A CA 1
ATOM 560 C C . GLY A 1 75 ? -4.120 5.166 -10.763 1.00 87.56 75 GLY A C 1
ATOM 561 O O . GLY A 1 75 ? -4.791 5.191 -9.733 1.00 87.56 75 GLY A O 1
ATOM 562 N N . ALA A 1 76 ? -2.933 4.564 -10.831 1.00 88.38 76 ALA A N 1
ATOM 563 C CA . ALA A 1 76 ? -2.344 3.854 -9.704 1.00 88.38 76 ALA A CA 1
ATOM 564 C C . ALA A 1 76 ? -2.019 4.806 -8.542 1.00 88.38 76 ALA A C 1
ATOM 566 O O . ALA A 1 76 ? -2.349 4.511 -7.399 1.00 88.38 76 ALA A O 1
ATOM 567 N N . LEU A 1 77 ? -1.462 5.983 -8.836 1.00 89.62 77 LEU A N 1
ATOM 568 C CA . LEU A 1 77 ? -1.138 6.984 -7.820 1.00 89.62 77 LEU A CA 1
ATOM 569 C C . LEU A 1 77 ? -2.400 7.552 -7.151 1.00 89.62 77 LEU A C 1
ATOM 571 O O . LEU A 1 77 ? -2.439 7.708 -5.932 1.00 89.62 77 LEU A O 1
ATOM 575 N N . ALA A 1 78 ? -3.460 7.805 -7.924 1.00 91.12 78 ALA A N 1
ATOM 576 C CA . ALA A 1 78 ? -4.755 8.212 -7.383 1.00 91.12 78 ALA A CA 1
ATOM 577 C C . ALA A 1 78 ? -5.358 7.131 -6.471 1.00 91.12 78 ALA A C 1
ATOM 579 O O . ALA A 1 78 ? -5.846 7.447 -5.384 1.00 91.12 78 ALA A O 1
ATOM 580 N N . PHE A 1 79 ? -5.293 5.861 -6.880 1.00 91.44 79 PHE A N 1
ATOM 581 C CA . PHE A 1 79 ? -5.740 4.733 -6.062 1.00 91.44 79 PHE A CA 1
ATOM 582 C C . PHE A 1 79 ? -4.960 4.644 -4.745 1.00 91.44 79 PHE A C 1
ATOM 584 O O . PHE A 1 79 ? -5.566 4.627 -3.676 1.00 91.44 79 PHE A O 1
ATOM 591 N N . GLU A 1 80 ? -3.629 4.668 -4.803 1.00 92.69 80 GLU A N 1
ATOM 592 C CA . GLU A 1 80 ? -2.761 4.555 -3.625 1.00 92.69 80 GLU A CA 1
ATOM 593 C C . GLU A 1 80 ? -2.997 5.676 -2.620 1.00 92.69 80 GLU A C 1
ATOM 595 O O . GLU A 1 80 ? -3.148 5.414 -1.425 1.00 92.69 80 GLU A O 1
ATOM 600 N N . LEU A 1 81 ? -3.094 6.920 -3.094 1.00 91.50 81 LEU A N 1
ATOM 601 C CA . LEU A 1 81 ? -3.386 8.064 -2.235 1.00 91.50 81 LEU A CA 1
ATOM 602 C C . LEU A 1 81 ? -4.781 7.962 -1.614 1.00 91.50 81 LEU A C 1
ATOM 604 O O . LEU A 1 81 ? -4.934 8.231 -0.423 1.00 91.50 81 LEU A O 1
ATOM 608 N N . THR A 1 82 ? -5.784 7.533 -2.384 1.00 93.12 82 THR A N 1
ATOM 609 C CA . THR A 1 82 ? -7.162 7.398 -1.891 1.00 93.12 82 THR A CA 1
ATOM 610 C C . THR A 1 82 ? -7.256 6.315 -0.820 1.00 93.12 82 THR A C 1
ATOM 612 O O . THR A 1 82 ? -7.786 6.567 0.262 1.00 93.12 82 THR A O 1
ATOM 615 N N . VAL A 1 83 ? -6.695 5.128 -1.071 1.00 93.25 83 VAL A N 1
ATOM 616 C CA . VAL A 1 83 ? -6.699 4.023 -0.099 1.00 93.25 83 VAL A CA 1
ATOM 617 C C . VAL A 1 83 ? -5.924 4.404 1.160 1.00 93.25 83 VAL A C 1
ATOM 619 O O . VAL A 1 83 ? -6.411 4.183 2.268 1.00 93.25 83 VAL A O 1
ATOM 622 N N . THR A 1 84 ? -4.761 5.041 1.012 1.00 93.25 84 THR A N 1
ATOM 623 C CA . THR A 1 84 ? -3.955 5.502 2.152 1.00 93.25 84 THR A CA 1
ATOM 624 C C . THR A 1 84 ? -4.701 6.546 2.981 1.00 93.25 84 THR A C 1
ATOM 626 O O . THR A 1 84 ? -4.722 6.453 4.208 1.00 93.25 84 THR A O 1
ATOM 629 N N . ALA A 1 85 ? -5.351 7.520 2.336 1.00 93.38 85 ALA A N 1
ATOM 630 C CA . ALA A 1 85 ? -6.122 8.555 3.019 1.00 93.38 85 ALA A CA 1
ATOM 631 C C . ALA A 1 85 ? -7.318 7.967 3.782 1.00 93.38 85 ALA A C 1
ATOM 633 O O . ALA A 1 85 ? -7.546 8.332 4.936 1.00 93.38 85 ALA A O 1
ATOM 634 N N . LEU A 1 86 ? -8.046 7.023 3.175 1.00 93.81 86 LEU A N 1
ATOM 635 C CA . LEU A 1 86 ? -9.158 6.327 3.824 1.00 93.81 86 LEU A CA 1
ATOM 636 C C . LEU A 1 86 ? -8.687 5.489 5.017 1.00 93.81 86 LEU A C 1
ATOM 638 O O . LEU A 1 86 ? -9.287 5.567 6.089 1.00 93.81 86 LEU A O 1
ATOM 642 N N . ALA A 1 87 ? -7.594 4.738 4.870 1.00 92.50 87 ALA A N 1
ATOM 643 C CA . ALA A 1 87 ? -7.028 3.940 5.955 1.00 92.50 87 ALA A CA 1
ATOM 644 C C . ALA A 1 87 ? -6.538 4.818 7.117 1.00 92.50 87 ALA A C 1
ATOM 646 O O . ALA A 1 87 ? -6.783 4.505 8.283 1.00 92.50 87 ALA A O 1
ATOM 647 N N . LEU A 1 88 ? -5.905 5.955 6.813 1.00 92.50 88 LEU A N 1
ATOM 648 C CA . LEU A 1 88 ? -5.476 6.924 7.817 1.00 92.50 88 LEU A CA 1
ATOM 649 C C . LEU A 1 88 ? -6.678 7.556 8.531 1.00 92.50 88 LEU A C 1
ATOM 651 O O . LEU A 1 88 ? -6.681 7.646 9.758 1.00 92.50 88 LEU A O 1
ATOM 655 N N . ALA A 1 89 ? -7.720 7.947 7.794 1.00 93.25 89 ALA A N 1
ATOM 656 C CA . ALA A 1 89 ? -8.948 8.478 8.378 1.00 93.25 89 ALA A CA 1
ATOM 657 C C . ALA A 1 89 ? -9.614 7.455 9.312 1.00 93.25 89 ALA A C 1
ATOM 659 O O . ALA A 1 89 ? -9.928 7.791 10.455 1.00 93.25 89 ALA A O 1
ATOM 660 N N . ALA A 1 90 ? -9.751 6.201 8.872 1.00 91.06 90 ALA A N 1
ATOM 661 C CA . ALA A 1 90 ? -10.274 5.111 9.692 1.00 91.06 90 ALA A CA 1
ATOM 662 C C . ALA A 1 90 ? -9.436 4.914 10.966 1.00 91.06 90 ALA A C 1
ATOM 664 O O . ALA A 1 90 ? -9.981 4.900 12.068 1.00 91.06 90 ALA A O 1
ATOM 665 N N . LEU A 1 91 ? -8.105 4.887 10.849 1.00 90.88 91 LEU A N 1
ATOM 666 C CA . LEU A 1 91 ? -7.201 4.742 11.992 1.00 90.88 91 LEU A CA 1
ATOM 667 C C . LEU A 1 91 ? -7.361 5.881 13.014 1.00 90.88 91 LEU A C 1
ATOM 669 O O . LEU A 1 91 ? -7.345 5.648 14.228 1.00 90.88 91 LEU A O 1
ATOM 673 N N . LEU A 1 92 ? -7.534 7.118 12.541 1.00 90.06 92 LEU A N 1
ATOM 674 C CA . LEU A 1 92 ? -7.764 8.284 13.396 1.00 90.06 92 LEU A CA 1
ATOM 675 C C . LEU A 1 92 ? -9.127 8.219 14.102 1.00 90.06 92 LEU A C 1
ATOM 677 O O . LEU A 1 92 ? -9.218 8.573 15.282 1.00 90.06 92 LEU A O 1
ATOM 681 N N . ILE A 1 93 ? -10.164 7.721 13.424 1.00 89.50 93 ILE A N 1
ATOM 682 C CA . ILE A 1 93 ? -11.499 7.522 14.003 1.00 89.50 93 ILE A CA 1
ATOM 683 C C . ILE A 1 93 ? -11.455 6.424 15.075 1.00 89.50 93 ILE A C 1
ATOM 685 O O . ILE A 1 93 ? -11.859 6.674 16.214 1.00 89.50 93 ILE A O 1
ATOM 689 N N . THR A 1 94 ? -10.865 5.261 14.784 1.00 83.31 94 THR A N 1
ATOM 690 C CA . THR A 1 94 ? -10.716 4.150 15.746 1.00 83.31 94 THR A CA 1
ATOM 691 C C . THR A 1 94 ? -9.854 4.554 16.953 1.00 83.31 94 THR A C 1
ATOM 693 O O . THR A 1 94 ? -10.040 4.062 18.075 1.00 83.31 94 THR A O 1
ATOM 696 N N . LYS A 1 95 ? -8.911 5.495 16.790 1.00 74.19 95 LYS A N 1
ATOM 697 C CA . LYS A 1 95 ? -8.170 6.095 17.915 1.00 74.19 95 LYS A CA 1
ATOM 698 C C . LYS A 1 95 ? -9.071 6.925 18.831 1.00 74.19 95 LYS A C 1
ATOM 700 O O . LYS A 1 95 ? -8.907 6.854 20.050 1.00 74.19 95 LYS A O 1
ATOM 705 N N . LYS A 1 96 ? -9.999 7.697 18.261 1.00 63.97 96 LYS A N 1
ATOM 706 C CA . LYS A 1 96 ? -10.917 8.578 18.996 1.00 63.97 96 LYS A CA 1
ATOM 707 C C . LYS A 1 96 ? -11.970 7.789 19.777 1.00 63.97 96 LYS A C 1
ATOM 709 O O . LYS A 1 96 ? -12.173 8.086 20.950 1.00 63.97 96 LYS A O 1
ATOM 714 N N . THR A 1 97 ? -12.562 6.754 19.181 1.00 62.81 97 THR A N 1
ATOM 715 C CA . THR A 1 97 ? -13.580 5.905 19.835 1.00 62.81 97 THR A CA 1
ATOM 716 C C . THR A 1 97 ? -13.047 5.236 21.102 1.00 62.81 97 THR A C 1
ATOM 718 O O . THR A 1 97 ? -13.695 5.263 22.139 1.00 62.81 97 THR A O 1
ATOM 721 N N . ASN A 1 98 ? -11.814 4.731 21.065 1.00 59.12 98 ASN A N 1
ATOM 722 C CA . ASN A 1 98 ? -11.200 4.063 22.217 1.00 59.12 98 ASN A CA 1
ATOM 723 C C . ASN A 1 98 ? -10.789 5.040 23.346 1.00 59.12 98 ASN A C 1
ATOM 725 O O . ASN A 1 98 ? -10.475 4.619 24.449 1.00 59.12 98 ASN A O 1
ATOM 729 N N . LYS A 1 99 ? -10.762 6.358 23.084 1.00 54.62 99 LYS A N 1
ATOM 730 C CA . LYS A 1 99 ? -10.513 7.387 24.112 1.0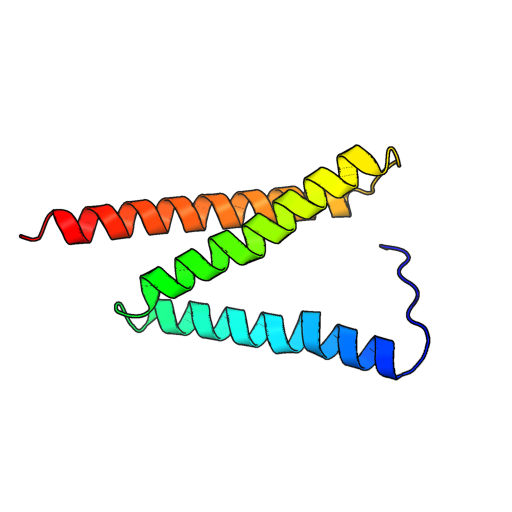0 54.62 99 LYS A CA 1
ATOM 731 C C . LYS A 1 99 ? -11.788 7.916 24.778 1.00 54.62 99 LYS A C 1
ATOM 733 O O . LYS A 1 99 ? -11.679 8.523 25.831 1.00 54.62 99 LYS A O 1
ATOM 738 N N . ALA A 1 100 ? -12.958 7.729 24.167 1.00 54.12 100 ALA A N 1
ATOM 739 C CA . ALA A 1 100 ? -14.239 8.236 24.670 1.00 54.12 100 ALA A CA 1
ATOM 740 C C . ALA A 1 100 ? -15.008 7.219 25.540 1.00 54.12 100 ALA A C 1
ATOM 742 O O . ALA A 1 100 ? -16.114 7.514 25.977 1.00 54.12 100 ALA A O 1
ATOM 743 N N . GLY A 1 101 ? -14.442 6.026 25.755 1.00 48.50 101 GLY A N 1
ATOM 744 C CA . GLY A 1 101 ? -15.024 4.939 26.550 1.00 48.50 101 GLY A CA 1
ATOM 745 C C . GLY A 1 101 ? -14.363 4.719 27.915 1.00 48.50 101 GLY A C 1
ATOM 746 O O . GLY A 1 101 ? -14.415 3.597 28.410 1.00 48.50 101 GLY A O 1
ATOM 747 N N . PHE A 1 102 ? -13.721 5.746 28.482 1.00 43.09 102 PHE A N 1
ATOM 748 C CA . PHE A 1 102 ? -13.224 5.756 29.864 1.00 43.09 102 PHE A CA 1
ATOM 749 C C . PHE A 1 102 ? -14.027 6.746 30.702 1.00 43.09 102 PHE A C 1
ATOM 751 O O . PHE A 1 102 ? -14.204 7.889 30.220 1.00 43.09 102 PHE A O 1
#

Mean predicted aligned error: 6.52 Å